Protein AF-A0A1V5WW61-F1 (afdb_monomer_lite)

pLDDT: mean 78.11, std 9.73, range [45.09, 88.75]

Structure (mmCIF, N/CA/C/O backbone):
data_AF-A0A1V5WW61-F1
#
_entry.id   AF-A0A1V5WW61-F1
#
loop_
_atom_site.group_PDB
_atom_site.id
_atom_site.type_symbol
_atom_site.label_atom_id
_atom_site.label_alt_id
_atom_site.label_comp_id
_atom_site.label_asym_id
_atom_site.label_entity_id
_atom_site.label_seq_id
_atom_site.pdbx_PDB_ins_code
_atom_site.Cartn_x
_atom_site.Cartn_y
_atom_site.Cartn_z
_atom_site.occupancy
_atom_site.B_iso_or_equiv
_atom_site.auth_seq_id
_atom_site.auth_comp_id
_atom_site.auth_asym_id
_atom_site.auth_atom_id
_atom_site.pdbx_PDB_model_num
ATOM 1 N N . MET A 1 1 ? -9.336 2.026 13.377 1.00 62.38 1 MET A N 1
ATOM 2 C CA . MET A 1 1 ? -9.011 2.421 11.989 1.00 62.38 1 MET A CA 1
ATOM 3 C C . MET A 1 1 ? -8.032 1.400 11.420 1.00 62.38 1 MET A C 1
ATOM 5 O O . MET A 1 1 ? -6.925 1.286 11.940 1.00 62.38 1 MET A O 1
ATOM 9 N N . LYS A 1 2 ? -8.467 0.566 10.467 1.00 68.31 2 LYS A N 1
ATOM 10 C CA . LYS A 1 2 ? -7.613 -0.449 9.828 1.00 68.31 2 LYS A CA 1
ATOM 11 C C . LYS A 1 2 ? -7.261 0.068 8.442 1.00 68.31 2 LYS A C 1
ATOM 13 O O . LYS A 1 2 ? -8.129 0.138 7.580 1.00 68.31 2 LYS A O 1
ATOM 18 N N . ILE A 1 3 ? -6.001 0.436 8.262 1.00 80.81 3 ILE A N 1
ATOM 19 C CA . ILE A 1 3 ? -5.518 1.026 7.021 1.00 80.81 3 ILE A CA 1
ATOM 20 C C . ILE A 1 3 ? -4.766 -0.062 6.258 1.00 80.81 3 ILE A C 1
ATOM 22 O O . ILE A 1 3 ? -3.876 -0.722 6.806 1.00 80.81 3 ILE A O 1
ATOM 26 N N . ARG A 1 4 ? -5.128 -0.279 4.995 1.00 86.31 4 ARG A N 1
ATOM 27 C CA . ARG A 1 4 ? -4.408 -1.189 4.102 1.00 86.31 4 ARG A CA 1
ATOM 28 C C . ARG A 1 4 ? -3.548 -0.357 3.164 1.00 86.31 4 ARG A C 1
ATOM 30 O O . ARG A 1 4 ? -4.063 0.454 2.409 1.00 86.31 4 ARG A O 1
ATOM 37 N N . VAL A 1 5 ? -2.242 -0.560 3.210 1.00 85.81 5 VAL A N 1
ATOM 38 C CA . VAL A 1 5 ? -1.301 0.012 2.249 1.00 85.81 5 VAL A CA 1
ATOM 39 C C . VAL A 1 5 ? -1.003 -1.059 1.212 1.00 85.81 5 VAL A C 1
ATOM 41 O O . VAL A 1 5 ? -0.750 -2.207 1.566 1.00 85.81 5 VAL A O 1
ATOM 44 N N . GLU A 1 6 ? -1.048 -0.709 -0.063 1.00 86.81 6 GLU A N 1
ATOM 45 C CA . GLU A 1 6 ? -0.635 -1.593 -1.145 1.00 86.81 6 GLU A CA 1
ATOM 46 C C . GLU A 1 6 ? 0.495 -0.925 -1.934 1.00 86.81 6 GLU A C 1
ATOM 48 O O . GLU A 1 6 ? 0.415 0.265 -2.246 1.00 86.81 6 GLU A O 1
ATOM 53 N N . ILE A 1 7 ? 1.558 -1.679 -2.219 1.00 85.56 7 ILE A N 1
ATOM 54 C CA . ILE A 1 7 ? 2.731 -1.217 -2.978 1.00 85.56 7 ILE A CA 1
ATOM 55 C C . ILE A 1 7 ? 2.819 -2.005 -4.280 1.00 85.56 7 ILE A C 1
ATOM 57 O O . ILE A 1 7 ? 2.739 -3.232 -4.259 1.00 85.56 7 ILE A O 1
ATOM 61 N N . PHE A 1 8 ? 2.984 -1.309 -5.400 1.00 83.69 8 PHE A N 1
ATOM 62 C CA . PHE A 1 8 ? 3.072 -1.913 -6.723 1.00 83.69 8 PHE A CA 1
ATOM 63 C C . PHE A 1 8 ? 4.512 -2.299 -7.069 1.00 83.69 8 PHE A C 1
ATOM 65 O O . PHE A 1 8 ? 5.346 -1.429 -7.290 1.00 83.69 8 PHE A O 1
ATOM 72 N N . LYS A 1 9 ? 4.811 -3.595 -7.148 1.00 79.75 9 LYS A N 1
ATOM 73 C CA . LYS A 1 9 ? 6.149 -4.117 -7.452 1.00 79.75 9 LYS A CA 1
ATOM 74 C C . LYS A 1 9 ? 6.058 -5.222 -8.499 1.00 79.75 9 LYS A C 1
ATOM 76 O O . LYS A 1 9 ? 5.306 -6.175 -8.311 1.00 79.75 9 LYS A O 1
ATOM 81 N N . GLY A 1 10 ? 6.826 -5.101 -9.586 1.00 76.19 10 GLY A N 1
ATOM 82 C CA . GLY A 1 10 ? 6.937 -6.139 -10.622 1.00 76.19 10 GLY A CA 1
ATOM 83 C C . GLY A 1 10 ? 5.582 -6.627 -11.151 1.00 76.19 10 GLY A C 1
ATOM 84 O O . GLY A 1 10 ? 5.358 -7.830 -11.219 1.00 76.19 10 GLY A O 1
ATOM 85 N N . ASN A 1 11 ? 4.665 -5.696 -11.443 1.00 80.69 11 ASN A N 1
ATOM 86 C CA . ASN A 1 11 ? 3.275 -5.923 -11.872 1.00 80.69 11 ASN A CA 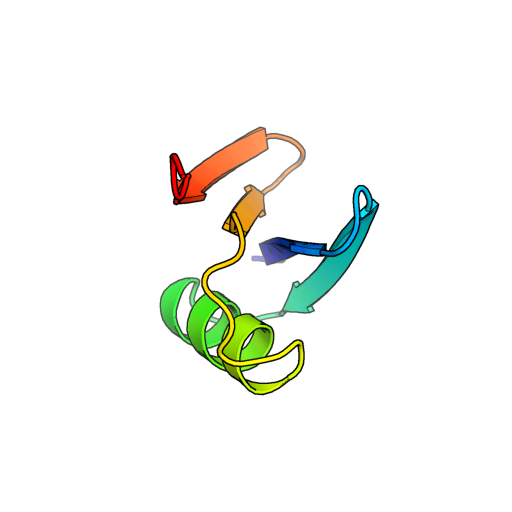1
ATOM 87 C C . ASN A 1 11 ? 2.274 -6.427 -10.822 1.00 80.69 11 ASN A C 1
ATOM 89 O O . ASN A 1 11 ? 1.119 -6.676 -11.162 1.00 80.69 11 ASN A O 1
ATOM 93 N N . ASN A 1 12 ? 2.652 -6.523 -9.547 1.00 83.94 12 ASN A N 1
ATOM 94 C CA . ASN A 1 12 ? 1.752 -6.984 -8.491 1.00 83.94 12 ASN A CA 1
ATOM 95 C C . ASN A 1 12 ? 1.585 -5.959 -7.366 1.00 83.94 12 ASN A C 1
ATOM 97 O O . ASN A 1 12 ? 2.520 -5.251 -6.997 1.00 83.94 12 ASN A O 1
ATOM 101 N N . TRP A 1 13 ? 0.388 -5.914 -6.778 1.00 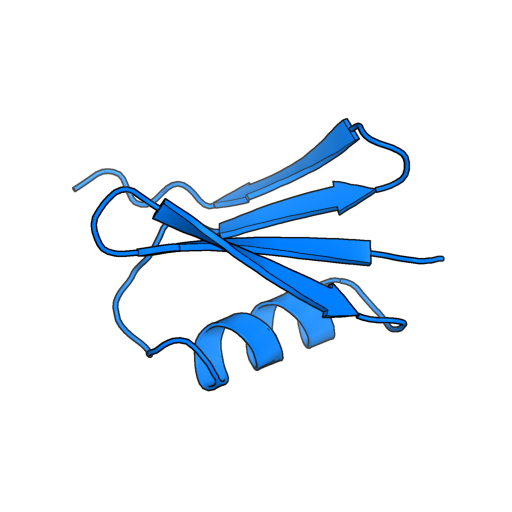84.62 13 TRP A N 1
ATOM 102 C CA . TRP A 1 13 ? 0.113 -5.133 -5.571 1.00 84.62 13 TRP A CA 1
ATOM 103 C C . TRP A 1 13 ? 0.387 -5.973 -4.327 1.00 84.62 13 TRP A C 1
ATOM 105 O O . TRP A 1 13 ? -0.365 -6.890 -3.992 1.00 84.62 13 TRP A O 1
ATOM 115 N N . ILE A 1 14 ? 1.451 -5.633 -3.610 1.00 84.56 14 ILE A N 1
ATOM 116 C CA . ILE A 1 14 ? 1.800 -6.268 -2.344 1.00 84.56 14 ILE A CA 1
ATOM 117 C C . ILE A 1 14 ? 0.992 -5.612 -1.228 1.00 84.56 14 ILE A C 1
ATOM 119 O O . ILE A 1 14 ? 1.050 -4.398 -1.028 1.00 84.56 14 ILE A O 1
ATOM 123 N N . ARG A 1 15 ? 0.232 -6.425 -0.490 1.00 84.06 15 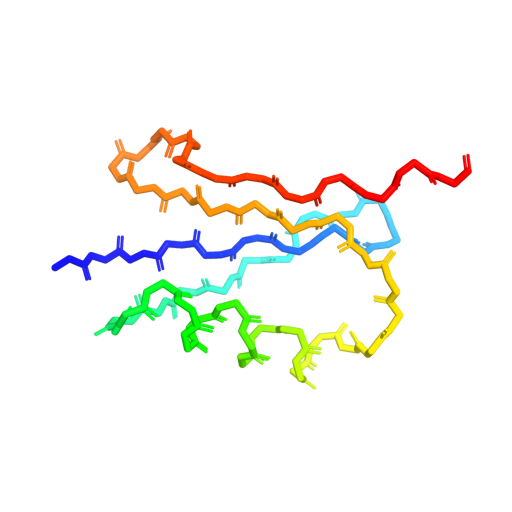ARG A N 1
ATOM 124 C CA . ARG A 1 15 ? -0.637 -5.972 0.600 1.00 84.06 15 ARG A CA 1
ATOM 125 C C . ARG A 1 15 ? 0.113 -5.852 1.918 1.00 84.06 15 ARG A C 1
ATOM 127 O O . ARG A 1 15 ? 0.655 -6.828 2.423 1.00 84.06 15 ARG A O 1
ATOM 134 N N . TYR A 1 16 ? 0.001 -4.684 2.538 1.00 81.31 16 TYR A N 1
ATOM 135 C CA . TYR A 1 16 ? 0.494 -4.400 3.877 1.00 81.31 16 TYR A CA 1
ATOM 136 C C . TYR A 1 16 ? -0.634 -3.853 4.7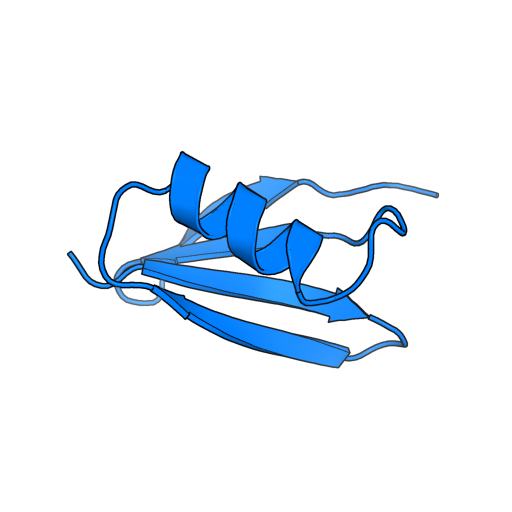57 1.00 81.31 16 TYR A C 1
ATOM 138 O O . TYR A 1 16 ? -1.147 -2.754 4.550 1.00 81.31 16 TYR A O 1
ATOM 146 N N . SER A 1 17 ? -1.063 -4.632 5.750 1.00 72.12 17 SER A N 1
ATOM 147 C CA . SER A 1 17 ? -2.104 -4.198 6.692 1.00 72.12 17 SER A CA 1
ATOM 148 C C . SER A 1 17 ? -1.464 -3.535 7.907 1.00 72.12 17 SER A C 1
ATOM 150 O O . SER A 1 17 ? -0.598 -4.131 8.545 1.00 72.12 17 SER A O 1
ATOM 152 N N . TYR A 1 18 ? -1.898 -2.321 8.252 1.00 75.69 18 TYR A N 1
ATOM 153 C CA . TYR A 1 18 ? -1.344 -1.580 9.384 1.00 75.69 18 TYR A CA 1
ATOM 154 C C . TYR A 1 18 ? -2.439 -0.947 10.254 1.00 75.69 18 TYR A C 1
ATOM 156 O O . TYR A 1 18 ? -3.447 -0.437 9.769 1.00 75.69 18 TYR A O 1
ATOM 164 N N . HIS A 1 19 ? -2.230 -0.981 11.572 1.00 64.56 19 HIS A N 1
ATOM 165 C CA . HIS A 1 19 ? -3.196 -0.550 12.595 1.00 64.56 19 HIS A CA 1
ATOM 166 C C . HIS A 1 19 ? -2.788 0.770 13.282 1.00 64.56 19 HIS A C 1
ATOM 168 O O . HIS A 1 19 ? -3.013 0.963 14.474 1.00 64.56 19 HIS A O 1
ATOM 174 N N . ARG A 1 20 ? -2.130 1.684 12.560 1.00 66.94 20 ARG A N 1
ATOM 175 C CA . ARG A 1 20 ? -1.696 3.003 13.071 1.00 66.94 20 ARG A CA 1
ATOM 176 C C . ARG A 1 20 ? -1.827 4.074 11.979 1.00 66.94 20 ARG A C 1
ATOM 178 O O . ARG A 1 20 ? -2.225 3.763 10.863 1.00 66.94 20 ARG A O 1
ATOM 185 N N . LYS A 1 21 ? -1.472 5.324 12.314 1.00 78.69 21 LYS A N 1
ATOM 186 C CA . LYS A 1 21 ? -1.497 6.509 11.432 1.00 78.69 21 LYS A CA 1
ATOM 187 C C . LYS A 1 21 ? -0.974 6.209 10.016 1.00 78.69 21 LYS A C 1
ATOM 189 O O . LYS A 1 21 ? 0.075 5.578 9.864 1.00 78.69 21 LYS A O 1
ATOM 194 N N . ARG A 1 22 ? -1.673 6.745 9.009 1.00 79.19 22 ARG A N 1
ATOM 195 C CA . ARG A 1 22 ? -1.393 6.598 7.569 1.00 79.19 22 ARG A CA 1
ATOM 196 C C . ARG A 1 22 ? 0.084 6.803 7.212 1.00 79.19 22 ARG A C 1
ATOM 198 O O . ARG A 1 22 ? 0.681 5.930 6.596 1.00 79.19 22 ARG A O 1
ATOM 205 N N . ASP A 1 23 ? 0.690 7.908 7.640 1.00 81.19 23 ASP A N 1
ATOM 206 C CA . ASP A 1 23 ? 2.081 8.256 7.306 1.00 81.19 23 ASP A CA 1
ATOM 207 C C . ASP A 1 23 ? 3.101 7.221 7.792 1.00 81.19 23 ASP A C 1
ATOM 209 O O . ASP A 1 23 ? 4.058 6.885 7.092 1.00 81.19 23 ASP A O 1
ATOM 213 N N . VAL A 1 24 ? 2.868 6.654 8.978 1.00 82.50 24 VAL A N 1
ATOM 214 C CA . VAL A 1 24 ? 3.719 5.592 9.528 1.00 82.50 24 VAL A CA 1
ATOM 215 C C . VAL A 1 24 ? 3.534 4.299 8.736 1.00 82.50 24 VAL A C 1
ATOM 217 O O . VAL A 1 24 ? 4.512 3.593 8.494 1.00 82.50 24 VAL A O 1
ATOM 220 N N . ALA A 1 25 ? 2.300 4.001 8.315 1.00 81.19 25 ALA A N 1
ATOM 221 C CA . ALA A 1 25 ? 1.991 2.841 7.484 1.00 81.19 25 ALA A CA 1
ATOM 222 C C . ALA A 1 25 ? 2.723 2.911 6.137 1.00 81.19 25 ALA A C 1
ATOM 224 O O . ALA A 1 25 ? 3.388 1.952 5.755 1.00 81.19 25 AL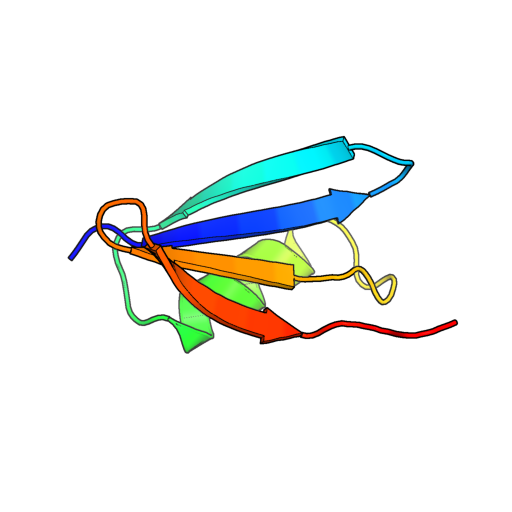A A O 1
ATOM 225 N N . ILE A 1 26 ? 2.656 4.065 5.462 1.00 80.38 26 ILE A N 1
ATOM 226 C CA . ILE A 1 26 ? 3.330 4.308 4.180 1.00 80.38 26 ILE A CA 1
ATOM 227 C C . ILE A 1 26 ? 4.847 4.188 4.343 1.00 80.38 26 ILE A C 1
ATOM 229 O O . ILE A 1 26 ? 5.480 3.459 3.582 1.00 80.38 26 ILE A O 1
ATOM 233 N N . ARG A 1 27 ? 5.437 4.853 5.351 1.00 82.31 27 ARG A N 1
ATOM 234 C CA . ARG A 1 27 ? 6.886 4.769 5.606 1.00 82.31 27 ARG A CA 1
ATOM 235 C C . ARG A 1 27 ? 7.334 3.331 5.838 1.00 82.31 27 ARG A C 1
ATOM 237 O O . ARG A 1 27 ? 8.266 2.894 5.178 1.00 82.31 27 ARG A O 1
ATOM 244 N N . LYS A 1 28 ? 6.658 2.587 6.720 1.00 82.56 28 LYS A N 1
ATOM 245 C CA . LYS A 1 28 ? 7.022 1.191 6.999 1.00 82.56 28 LYS A CA 1
ATOM 246 C C . LYS A 1 28 ? 6.859 0.290 5.787 1.00 82.56 28 LYS A C 1
ATOM 248 O O . LYS A 1 28 ? 7.746 -0.518 5.539 1.00 82.56 28 LYS A O 1
ATOM 253 N N . ALA A 1 29 ? 5.766 0.432 5.041 1.00 79.81 29 ALA A N 1
ATOM 254 C CA . ALA A 1 29 ? 5.547 -0.350 3.834 1.00 79.81 29 ALA A CA 1
ATOM 255 C C . ALA A 1 29 ? 6.673 -0.092 2.815 1.00 79.81 29 ALA A C 1
ATOM 257 O O . ALA A 1 29 ? 7.269 -1.041 2.316 1.00 79.81 29 ALA A O 1
ATOM 258 N N . ARG A 1 30 ? 7.048 1.175 2.588 1.00 77.38 30 ARG A N 1
ATOM 259 C CA . ARG A 1 30 ? 8.182 1.538 1.719 1.00 77.38 30 ARG A CA 1
ATOM 260 C C . ARG A 1 30 ? 9.527 1.024 2.244 1.00 77.38 30 ARG A C 1
ATOM 262 O O . ARG A 1 30 ? 10.365 0.606 1.462 1.00 77.38 30 ARG A O 1
ATOM 269 N N . THR A 1 31 ? 9.748 1.021 3.560 1.00 81.50 31 THR A N 1
ATOM 270 C CA . THR A 1 31 ? 10.972 0.452 4.151 1.00 81.50 31 THR A CA 1
ATOM 271 C C . THR A 1 31 ? 11.052 -1.067 3.978 1.00 81.50 31 THR A C 1
ATOM 273 O O . THR A 1 31 ? 12.131 -1.583 3.719 1.00 81.50 31 THR A O 1
ATOM 276 N N . LEU A 1 32 ? 9.932 -1.780 4.127 1.00 77.38 32 LEU A N 1
ATOM 277 C CA . LEU A 1 32 ? 9.870 -3.244 4.049 1.00 77.38 32 LEU A CA 1
ATOM 278 C C . LEU A 1 32 ? 9.964 -3.783 2.619 1.00 77.38 32 LEU A C 1
ATOM 280 O O . LEU A 1 32 ? 10.602 -4.807 2.402 1.00 77.38 32 LEU A O 1
ATOM 284 N N . TYR A 1 33 ? 9.305 -3.126 1.663 1.00 70.44 33 TYR A N 1
ATOM 285 C CA . TYR A 1 33 ? 9.117 -3.655 0.306 1.00 70.44 33 TYR A CA 1
ATOM 286 C C . TYR A 1 33 ? 10.010 -3.018 -0.761 1.00 70.44 33 TYR A C 1
ATOM 288 O O . TYR A 1 33 ? 9.757 -3.240 -1.947 1.00 70.44 33 TYR A O 1
ATOM 296 N N . ASP A 1 34 ? 11.095 -2.369 -0.320 1.00 63.59 34 ASP A N 1
ATOM 297 C CA . ASP A 1 34 ? 12.182 -1.767 -1.106 1.00 63.59 34 ASP A CA 1
ATOM 298 C C . ASP A 1 34 ? 12.047 -0.245 -1.339 1.00 63.59 34 ASP A C 1
ATOM 30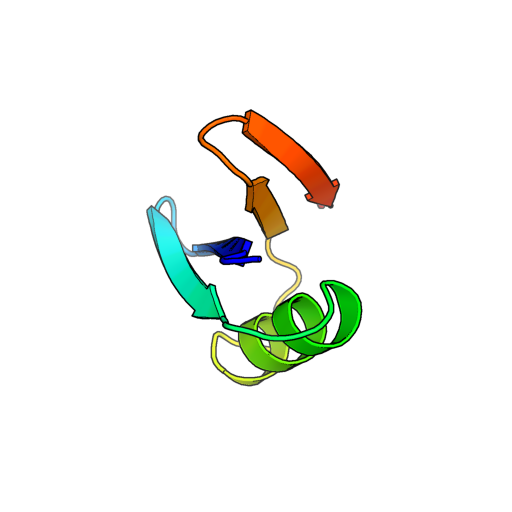0 O O . ASP A 1 34 ? 10.952 0.285 -1.527 1.00 63.59 34 ASP A O 1
ATOM 304 N N . LYS A 1 35 ? 13.189 0.466 -1.317 1.00 63.06 35 LYS A N 1
ATOM 305 C CA . LYS A 1 35 ? 13.286 1.926 -1.539 1.00 63.06 35 LYS A CA 1
ATOM 306 C C . LYS A 1 35 ? 13.040 2.318 -2.999 1.00 63.06 35 LYS A C 1
ATOM 308 O O . LYS A 1 35 ? 12.961 3.513 -3.284 1.00 63.06 35 LYS A O 1
ATOM 313 N N . GLN A 1 36 ? 12.959 1.349 -3.910 1.00 60.75 36 GLN A N 1
ATOM 314 C CA . GLN A 1 36 ? 12.612 1.613 -5.301 1.00 60.75 36 GLN A CA 1
ATOM 315 C C . GLN A 1 36 ? 11.235 2.283 -5.386 1.00 60.75 36 GLN A C 1
ATOM 317 O O . GLN A 1 36 ? 10.284 1.900 -4.703 1.00 60.75 36 GLN A O 1
ATOM 322 N N . TYR A 1 37 ? 11.171 3.353 -6.180 1.00 62.62 37 TYR A N 1
ATOM 323 C CA . TYR A 1 37 ? 10.036 4.264 -6.295 1.00 62.62 37 TYR A CA 1
ATOM 324 C C . TYR A 1 37 ? 8.833 3.557 -6.929 1.00 62.62 37 TYR A C 1
ATOM 326 O O . TYR A 1 37 ? 8.596 3.616 -8.128 1.00 62.62 37 TYR A O 1
ATOM 334 N N . HIS A 1 38 ? 8.081 2.852 -6.092 1.00 72.69 38 HIS A N 1
ATOM 335 C CA . HIS A 1 38 ? 6.909 2.080 -6.469 1.00 72.69 38 HIS A CA 1
ATOM 336 C C . HIS A 1 38 ? 5.617 2.834 -6.147 1.00 72.69 38 HIS A C 1
ATOM 338 O O . HIS A 1 38 ? 5.486 3.456 -5.081 1.00 72.69 38 HIS A O 1
ATOM 344 N N . SER A 1 39 ? 4.624 2.728 -7.036 1.00 82.75 39 SER A N 1
ATOM 345 C CA . SER A 1 39 ? 3.293 3.283 -6.788 1.00 82.75 39 SER A CA 1
ATOM 346 C C . SER A 1 39 ? 2.727 2.722 -5.485 1.00 82.75 39 SER A C 1
ATOM 348 O O . SER A 1 39 ? 2.742 1.515 -5.239 1.00 82.75 39 SER A O 1
ATOM 350 N N . THR A 1 40 ? 2.265 3.607 -4.608 1.00 85.69 40 THR A N 1
ATOM 351 C CA . THR A 1 40 ? 1.750 3.253 -3.282 1.00 85.69 40 THR A CA 1
ATOM 352 C C . THR A 1 40 ? 0.319 3.744 -3.172 1.00 85.69 40 THR A C 1
ATOM 354 O O . THR A 1 40 ? 0.072 4.929 -3.382 1.00 85.69 40 THR A O 1
ATOM 357 N N . ARG A 1 41 ? -0.621 2.886 -2.780 1.00 88.50 41 ARG A N 1
ATOM 358 C CA . ARG A 1 41 ? -1.999 3.296 -2.488 1.00 88.50 41 ARG A CA 1
ATOM 359 C C . ARG A 1 41 ? -2.404 2.917 -1.077 1.00 88.50 41 ARG A C 1
ATOM 361 O O . ARG A 1 41 ? -1.930 1.930 -0.519 1.00 88.50 41 ARG A O 1
ATOM 368 N N . VAL A 1 42 ? -3.283 3.718 -0.500 1.00 87.62 42 VAL A N 1
ATOM 369 C CA . VAL A 1 42 ? -3.844 3.506 0.827 1.00 87.62 42 VAL A CA 1
ATOM 370 C C . VAL A 1 42 ? -5.342 3.318 0.689 1.00 87.62 42 VAL A C 1
ATOM 372 O O . VAL A 1 42 ? -6.032 4.171 0.137 1.00 87.62 42 VAL A O 1
ATOM 375 N N . ILE A 1 43 ? -5.825 2.200 1.212 1.00 88.31 43 ILE A N 1
ATOM 376 C CA . ILE A 1 43 ? -7.215 1.779 1.181 1.00 88.31 43 ILE A CA 1
ATOM 377 C C . ILE A 1 43 ? -7.753 1.769 2.608 1.00 88.31 43 ILE A C 1
ATOM 379 O O . ILE A 1 43 ? -7.180 1.141 3.505 1.00 88.31 43 ILE A O 1
ATOM 383 N N . GLU A 1 44 ? -8.885 2.428 2.797 1.00 86.25 44 GLU A N 1
ATOM 384 C CA . GLU A 1 44 ? -9.648 2.438 4.035 1.00 86.25 44 GLU A CA 1
ATOM 385 C C . GLU A 1 44 ? -11.114 2.136 3.720 1.00 86.25 44 GLU A C 1
ATOM 387 O O . GLU A 1 44 ? -11.690 2.717 2.806 1.00 86.25 44 GLU A O 1
ATOM 392 N N . ASN A 1 45 ? -11.705 1.175 4.439 1.00 84.81 45 ASN A N 1
ATOM 393 C CA . ASN A 1 45 ? -13.091 0.728 4.232 1.00 84.81 45 ASN A CA 1
ATOM 394 C C . ASN A 1 45 ? -13.433 0.349 2.774 1.00 84.81 45 ASN A C 1
ATOM 396 O O . ASN A 1 45 ? -14.561 0.516 2.332 1.00 84.81 45 ASN A O 1
ATOM 400 N N . GLY A 1 46 ? -12.456 -0.173 2.025 1.00 84.94 46 GLY A N 1
ATOM 401 C CA . GLY A 1 46 ? -12.632 -0.574 0.623 1.00 84.94 46 GLY A CA 1
ATOM 402 C C . GLY A 1 46 ? -12.387 0.539 -0.399 1.00 84.94 46 GLY A C 1
ATOM 403 O O . GLY A 1 46 ? -12.243 0.236 -1.580 1.00 84.94 46 GLY A O 1
ATOM 404 N N . SER A 1 47 ? -12.233 1.787 0.044 1.00 87.31 47 SER A N 1
ATOM 405 C CA . SER A 1 47 ? -11.983 2.942 -0.822 1.00 87.31 47 SER A CA 1
ATOM 406 C C . SER A 1 47 ? -10.520 3.369 -0.783 1.00 87.31 47 SER A C 1
ATOM 408 O O . SER A 1 47 ? -9.889 3.364 0.275 1.00 87.31 47 SER A O 1
ATOM 410 N N . ILE A 1 48 ? -9.969 3.768 -1.930 1.00 88.06 48 ILE A N 1
ATOM 411 C CA . ILE A 1 48 ? -8.632 4.369 -1.997 1.00 88.06 48 ILE A CA 1
ATOM 412 C C . ILE A 1 48 ? -8.737 5.806 -1.482 1.00 88.06 48 ILE A C 1
ATOM 414 O O . ILE A 1 48 ? -9.366 6.647 -2.114 1.00 88.06 48 ILE A O 1
ATOM 418 N N . ILE A 1 49 ? -8.120 6.084 -0.336 1.00 88.75 49 ILE A N 1
ATOM 419 C CA . ILE A 1 49 ? -8.126 7.416 0.291 1.00 88.75 49 ILE A CA 1
ATOM 420 C C . ILE A 1 49 ? -6.888 8.241 -0.064 1.00 88.75 49 ILE A C 1
ATOM 422 O O . ILE A 1 49 ? -6.842 9.445 0.178 1.00 88.75 49 ILE A O 1
ATOM 426 N N . TRP A 1 50 ? -5.845 7.588 -0.579 1.00 87.31 50 TRP A N 1
ATOM 427 C CA . TRP A 1 50 ? -4.613 8.239 -1.001 1.00 87.31 50 TRP A CA 1
ATOM 428 C C . TRP A 1 50 ? -3.845 7.345 -1.967 1.00 87.31 50 TRP A C 1
ATOM 430 O O . TRP A 1 50 ? -3.801 6.126 -1.792 1.00 87.31 50 TRP A O 1
ATOM 440 N N . MET A 1 51 ? -3.188 7.952 -2.947 1.00 85.62 51 MET A N 1
ATOM 441 C CA . MET A 1 51 ? -2.304 7.257 -3.867 1.00 85.62 51 MET A CA 1
ATOM 442 C C . MET A 1 51 ? -1.129 8.160 -4.229 1.00 85.62 51 MET A C 1
ATOM 444 O O . MET A 1 51 ? -1.286 9.362 -4.415 1.00 85.62 51 MET A O 1
ATOM 448 N N . SER A 1 52 ? 0.050 7.562 -4.319 1.00 83.56 52 SER A N 1
ATOM 449 C CA . SER A 1 52 ? 1.230 8.143 -4.940 1.00 83.56 52 SER A CA 1
ATOM 450 C C . SER A 1 52 ? 1.547 7.272 -6.137 1.00 83.56 52 SER A C 1
ATOM 452 O O . SER A 1 52 ? 1.987 6.134 -5.978 1.00 83.56 52 SER A O 1
ATOM 454 N N . SER A 1 53 ? 1.263 7.810 -7.315 1.00 70.94 53 SER A N 1
ATOM 455 C CA . SER A 1 53 ? 1.764 7.306 -8.586 1.00 70.94 53 SER A CA 1
ATOM 456 C C . SER A 1 53 ? 3.181 7.838 -8.754 1.00 70.94 53 SER A C 1
ATOM 458 O O . SER A 1 53 ? 3.424 9.018 -8.493 1.00 70.94 53 SER A O 1
ATOM 460 N N . HIS A 1 54 ? 4.118 6.982 -9.136 1.00 64.44 54 HIS A N 1
ATOM 461 C CA . HIS A 1 54 ? 5.329 7.454 -9.792 1.00 64.44 54 HIS A CA 1
ATOM 462 C C . HIS A 1 54 ? 5.119 7.131 -11.269 1.00 64.44 54 HIS A C 1
ATOM 464 O O . HIS A 1 54 ? 5.145 5.959 -11.640 1.00 64.44 54 HIS A O 1
ATOM 470 N N . ASP A 1 55 ? 4.775 8.149 -12.058 1.00 52.91 55 ASP A N 1
ATOM 471 C CA . ASP A 1 55 ? 4.883 8.071 -13.513 1.00 52.91 55 ASP A CA 1
ATOM 472 C C . ASP A 1 55 ? 6.378 7.945 -13.818 1.00 52.91 55 ASP A C 1
ATOM 474 O O . ASP A 1 55 ? 7.170 8.794 -13.401 1.00 52.91 55 ASP A O 1
ATOM 478 N N . CYS A 1 56 ? 6.765 6.819 -14.414 1.00 45.09 56 CYS A N 1
ATOM 479 C CA . CYS A 1 56 ? 8.083 6.668 -15.017 1.00 45.09 56 CYS A CA 1
ATOM 480 C C . CYS A 1 56 ? 8.141 7.454 -16.324 1.00 45.09 56 CYS A C 1
ATOM 482 O O . CYS A 1 56 ? 7.127 7.430 -17.057 1.00 45.09 56 CYS A O 1
#

Radius of gyration: 10.4 Å; chains: 1; bounding box: 26×15×28 Å

Sequence (56 aa):
MKIRVEIFKGNNWIRYSYHRKRDVAIRKARTLYDKQYHSTRVIENGSIIWMSSHDC

Secondary structure (DSSP, 8-state):
--EEEEEEETTEEEEEEESS-HHHHHHHHHHHS-SS---EEEEETTEEEEEE----

Foldseek 3Di:
DWKWKWWADPNDTDIDIDDDDPVVSVVVVCVVVDVPDTKMFIDDPNDTPDIDDDDD